Protein AF-A0A423XPK8-F1 (afdb_monomer)

Mean predicted aligned error: 2.68 Å

Sequence (62 aa):
MTILPVNGTILVQQGNREFNKLYEAAFPDTDDGRHSAYRWAWEIAMGWNDIQDDDWNKKHAA

Solvent-accessible surface area (backbone atoms only — not comparable to full-atom values): 3598 Å² total; per-residue (Å²): 118,49,80,45,83,54,96,64,28,30,42,37,38,31,52,22,76,90,74,72,43,76,48,78,52,76,31,50,65,44,75,68,26,48,53,48,49,54,50,50,42,50,28,41,53,70,70,68,38,75,92,42,50,67,56,50,48,66,73,68,57,129

Secondary structure (DSSP, 8-state):
-EEEEETTEEEEEEEETTTTEEEEEEEESSHHHHHHHHHHHHHHHHT-SGGGHHHHHHHH--

Radius of gyration: 12.65 Å; Cα contacts (8 Å, |Δi|>4): 89; chains: 1; bounding box: 32×17×38 Å

Organism: NCBI:txid413503

pLDDT: mean 95.69, std 5.61, range [58.09, 98.56]

Foldseek 3Di:
DDWDDDPQKIKAWADAPLLRDIDIDIFGPDPVRVVVRVVVNVCRNVCNDPVCVVSVCVSPVD

Nearest PDB structures (fol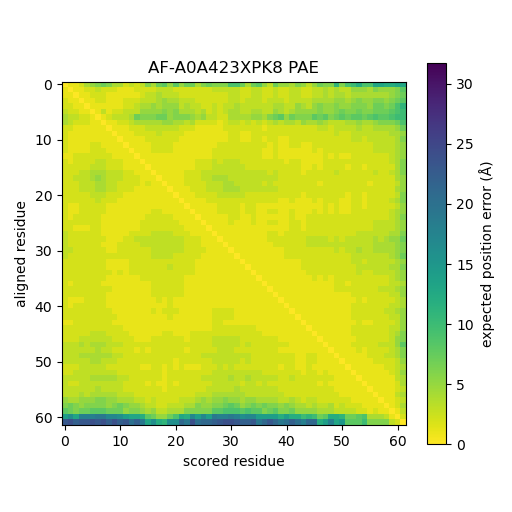dseek):
  2y8f-assembly4_D  TM=3.872E-01  e=1.416E+00  Homo sapiens
  6wth-assembly1_C  TM=4.550E-01  e=4.919E+00  Homo sapiens
  4kop-assembly1_B  TM=3.677E-01  e=2.727E+00  Arabidopsis thaliana
  1l3a-assembly1_A  TM=3.605E-01  e=3.785E+00  Solanum tuberosum

InterPro domains:
  IPR020298 Kil protein, bacteriophage P22-type [PF17519] (1-62)

Structure (mmCIF, N/CA/C/O backbone):
data_AF-A0A423XPK8-F1
#
_entry.id   AF-A0A423XPK8-F1
#
loop_
_atom_site.group_PDB
_atom_site.id
_atom_site.type_symbol
_atom_site.label_atom_id
_atom_site.label_alt_id
_atom_site.label_comp_id
_atom_site.label_asym_id
_atom_site.label_entity_id
_atom_site.label_seq_id
_atom_site.pdbx_PDB_ins_code
_atom_site.Cartn_x
_atom_site.Cartn_y
_atom_site.Cartn_z
_atom_site.occupancy
_atom_site.B_iso_or_equiv
_atom_site.auth_seq_id
_atom_site.auth_comp_id
_atom_site.auth_asym_id
_atom_site.auth_atom_id
_atom_site.pdbx_PDB_model_num
ATOM 1 N N . MET A 1 1 ? -2.187 -10.350 -3.360 1.00 92.19 1 MET A N 1
ATOM 2 C CA . MET A 1 1 ? -2.795 -9.351 -2.470 1.00 92.19 1 MET A CA 1
ATOM 3 C C . MET A 1 1 ? -3.067 -10.018 -1.141 1.00 92.19 1 MET A C 1
ATOM 5 O O . MET A 1 1 ? -3.673 -11.084 -1.147 1.00 92.19 1 MET A O 1
ATOM 9 N N . THR A 1 2 ? -2.629 -9.402 -0.050 1.00 96.00 2 THR A N 1
ATOM 10 C CA . THR A 1 2 ? -2.895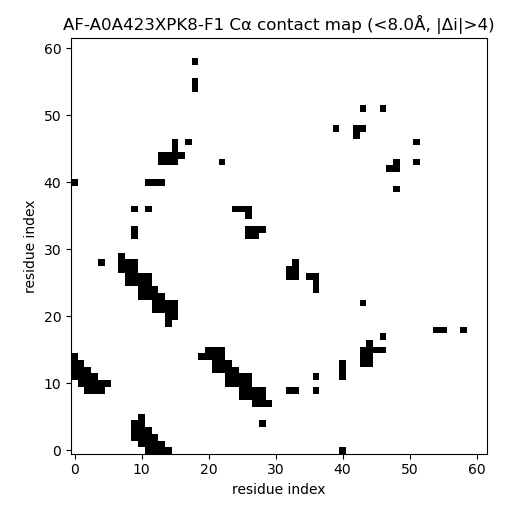 -9.845 1.324 1.00 96.00 2 THR A CA 1
ATOM 11 C C . THR A 1 2 ? -3.418 -8.647 2.110 1.00 96.00 2 THR A C 1
ATOM 13 O O . THR A 1 2 ? -2.795 -7.592 2.068 1.00 96.00 2 THR A O 1
ATOM 16 N N . ILE A 1 3 ? -4.550 -8.796 2.804 1.00 94.06 3 ILE A N 1
ATOM 17 C CA . ILE A 1 3 ? -5.102 -7.798 3.731 1.00 94.06 3 ILE A CA 1
ATOM 18 C C . ILE A 1 3 ? -5.391 -8.505 5.052 1.00 94.06 3 ILE A C 1
ATOM 20 O O . ILE A 1 3 ? -6.172 -9.455 5.078 1.00 94.06 3 ILE A O 1
ATOM 24 N N . LEU A 1 4 ? -4.755 -8.055 6.132 1.00 95.44 4 LEU A N 1
ATOM 25 C CA . LEU A 1 4 ? -4.821 -8.691 7.447 1.00 95.44 4 LEU A CA 1
ATOM 26 C C . LEU A 1 4 ? -5.139 -7.655 8.534 1.00 95.44 4 LEU A C 1
ATOM 28 O O . LEU A 1 4 ? -4.311 -6.778 8.783 1.00 95.44 4 LEU A O 1
ATOM 32 N N . PRO A 1 5 ? -6.297 -7.745 9.210 1.00 92.81 5 PRO A N 1
ATOM 33 C CA . PRO A 1 5 ? -6.557 -6.954 10.405 1.00 92.81 5 PRO A CA 1
ATOM 34 C C . PRO A 1 5 ? -5.751 -7.502 11.596 1.00 92.81 5 PRO A C 1
ATOM 36 O O . PRO A 1 5 ? -5.766 -8.699 11.882 1.00 92.81 5 PRO A O 1
ATOM 39 N N . VAL A 1 6 ? -5.047 -6.619 12.302 1.00 94.19 6 VAL A N 1
ATOM 40 C CA . VAL A 1 6 ? -4.201 -6.891 13.468 1.00 94.19 6 VAL A CA 1
ATOM 41 C C . VAL A 1 6 ? -4.380 -5.752 14.474 1.00 94.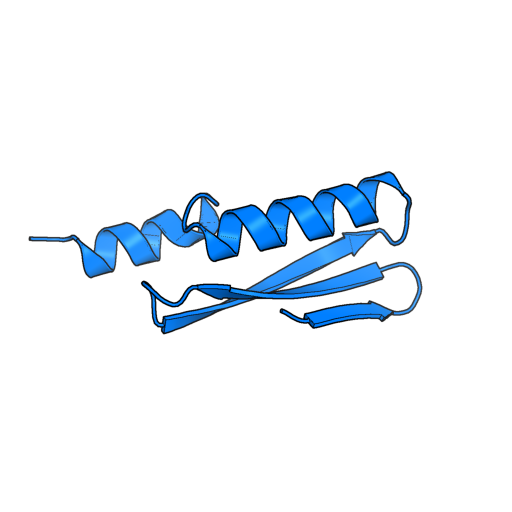19 6 VAL A C 1
ATOM 43 O O . VAL A 1 6 ? -3.910 -4.641 14.249 1.00 94.19 6 VAL A O 1
ATOM 46 N N . ASN A 1 7 ? -5.056 -6.022 15.597 1.00 93.50 7 ASN A N 1
ATOM 47 C CA . ASN A 1 7 ? -5.198 -5.103 16.740 1.00 93.50 7 ASN A CA 1
ATOM 48 C C . ASN A 1 7 ? -5.549 -3.645 16.362 1.00 93.50 7 ASN A C 1
ATOM 50 O O . ASN A 1 7 ? -4.892 -2.707 16.808 1.00 93.50 7 ASN A O 1
ATOM 54 N N . GLY A 1 8 ? -6.577 -3.443 15.531 1.00 95.56 8 GLY A N 1
ATOM 55 C CA . GLY A 1 8 ? -7.021 -2.102 15.119 1.00 95.56 8 GLY A CA 1
ATOM 56 C C . GLY A 1 8 ? -6.247 -1.496 13.943 1.00 95.56 8 GLY A C 1
ATOM 57 O O . GLY A 1 8 ? -6.455 -0.331 13.611 1.00 95.56 8 GLY A O 1
ATOM 58 N N . THR A 1 9 ? -5.367 -2.268 13.305 1.00 97.62 9 THR A N 1
ATOM 59 C CA . THR A 1 9 ? -4.623 -1.897 12.092 1.00 97.62 9 THR A CA 1
ATOM 60 C C . THR A 1 9 ? -4.882 -2.923 10.994 1.00 97.62 9 THR A C 1
ATOM 62 O O . THR A 1 9 ? -4.980 -4.109 11.267 1.00 97.62 9 THR A O 1
ATOM 65 N N . ILE A 1 10 ? -4.955 -2.498 9.744 1.00 98.00 10 ILE A N 1
ATOM 66 C CA . ILE A 1 10 ? -5.029 -3.336 8.554 1.00 98.00 10 ILE A CA 1
ATOM 67 C C . ILE A 1 10 ? -3.662 -3.307 7.885 1.00 98.00 10 ILE A C 1
ATOM 69 O O . ILE A 1 10 ? -3.239 -2.267 7.384 1.00 98.00 10 ILE A O 1
ATOM 73 N N . LEU A 1 11 ? -2.985 -4.449 7.860 1.00 98.12 11 LEU A N 1
ATOM 74 C CA . LEU A 1 11 ? -1.743 -4.640 7.120 1.00 98.12 11 LEU A CA 1
ATOM 75 C C . LEU A 1 11 ? -2.074 -5.085 5.698 1.00 98.12 11 LEU A C 1
ATOM 77 O O . LEU A 1 11 ? -2.825 -6.043 5.502 1.00 98.12 11 LEU A O 1
ATOM 81 N N . VAL A 1 12 ? -1.511 -4.399 4.709 1.00 98.12 12 VAL A N 1
ATOM 82 C CA . VAL A 1 12 ? -1.743 -4.664 3.289 1.00 98.12 12 VAL A CA 1
ATOM 83 C C . VAL A 1 12 ? -0.420 -4.992 2.622 1.00 98.12 12 VAL A C 1
ATOM 85 O O . VAL A 1 12 ? 0.541 -4.240 2.748 1.00 98.12 12 VAL A O 1
ATOM 88 N N . GLN A 1 13 ? -0.391 -6.088 1.869 1.00 98.44 13 GLN A N 1
ATOM 89 C CA . GLN A 1 13 ? 0.696 -6.411 0.952 1.00 98.44 13 GLN A CA 1
ATOM 90 C C . GLN A 1 13 ? 0.144 -6.532 -0.465 1.00 98.44 13 GLN A C 1
ATOM 92 O O . GLN A 1 13 ? -0.781 -7.314 -0.733 1.00 98.44 13 GLN A O 1
ATOM 97 N N . GLN A 1 14 ? 0.741 -5.795 -1.394 1.00 98.44 14 GLN A N 1
ATOM 98 C CA . GLN A 1 14 ? 0.363 -5.834 -2.796 1.00 98.44 14 GLN A CA 1
ATOM 99 C C . GLN A 1 14 ? 1.592 -5.895 -3.695 1.00 98.44 14 GLN A C 1
ATOM 101 O O . GLN A 1 14 ? 2.534 -5.125 -3.553 1.00 98.44 14 GLN A O 1
ATOM 106 N N . GLY A 1 15 ? 1.570 -6.826 -4.649 1.00 97.75 15 GLY A N 1
ATOM 107 C CA . GLY A 1 15 ? 2.606 -6.938 -5.667 1.00 97.75 15 GLY A CA 1
ATOM 108 C C . GLY A 1 15 ? 2.273 -6.109 -6.900 1.00 97.75 15 GLY A C 1
ATOM 109 O O . GLY A 1 15 ? 1.111 -6.047 -7.309 1.00 97.75 15 GLY A O 1
ATOM 110 N N . ASN A 1 16 ? 3.299 -5.549 -7.530 1.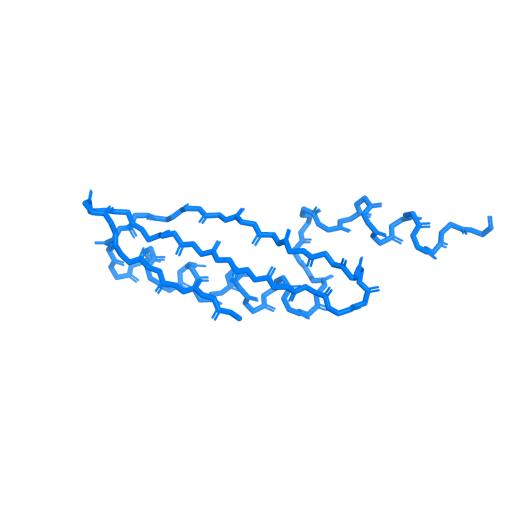00 97.94 16 ASN A N 1
ATOM 111 C CA . ASN A 1 16 ? 3.220 -5.047 -8.895 1.00 97.94 16 ASN A CA 1
ATOM 112 C C . ASN A 1 16 ? 4.073 -5.943 -9.805 1.00 97.94 16 ASN A C 1
ATOM 114 O O . ASN A 1 16 ? 5.265 -6.151 -9.562 1.00 97.94 16 ASN A O 1
ATOM 118 N N . ARG A 1 17 ? 3.449 -6.498 -10.850 1.00 95.25 17 ARG A N 1
ATOM 119 C CA . ARG A 1 17 ? 4.111 -7.430 -11.773 1.00 95.25 17 ARG A CA 1
ATOM 120 C C . ARG A 1 17 ? 5.130 -6.735 -12.670 1.00 95.25 17 ARG A C 1
ATOM 122 O O . ARG A 1 17 ? 6.143 -7.343 -13.000 1.00 95.25 17 ARG A O 1
ATOM 129 N N . GLU A 1 18 ? 4.867 -5.496 -13.069 1.00 94.81 18 GLU A N 1
ATOM 130 C CA . GLU A 1 18 ? 5.760 -4.734 -13.936 1.00 94.81 18 GLU A CA 1
ATOM 131 C C . GLU A 1 18 ? 7.101 -4.482 -13.247 1.00 94.81 18 GLU A C 1
ATOM 133 O O . GLU A 1 18 ? 8.152 -4.700 -13.851 1.00 94.81 18 GLU A O 1
ATOM 138 N N . PHE A 1 19 ? 7.077 -4.117 -11.968 1.00 95.06 19 PHE A N 1
ATOM 139 C CA . PHE A 1 19 ? 8.292 -3.858 -11.192 1.00 95.06 19 PHE A CA 1
ATOM 140 C C . PHE A 1 19 ? 8.860 -5.108 -10.506 1.00 95.06 19 PHE A C 1
ATOM 142 O O . PHE A 1 19 ? 9.926 -5.039 -9.903 1.00 95.06 19 PHE A O 1
ATOM 149 N N . ASN A 1 20 ? 8.168 -6.253 -10.602 1.00 95.94 20 ASN A N 1
ATOM 150 C CA . ASN A 1 20 ? 8.508 -7.501 -9.910 1.00 95.94 20 ASN A CA 1
ATOM 151 C C . ASN A 1 20 ? 8.803 -7.282 -8.410 1.00 95.94 20 ASN A C 1
ATOM 153 O O . ASN A 1 20 ? 9.792 -7.780 -7.870 1.00 95.94 20 ASN A O 1
ATOM 157 N N . LYS A 1 21 ? 7.952 -6.489 -7.748 1.00 97.56 21 LYS A N 1
ATOM 158 C CA . LYS A 1 21 ? 8.157 -6.014 -6.373 1.00 97.56 21 LYS A CA 1
ATOM 159 C C . LYS A 1 21 ? 6.877 -6.132 -5.550 1.00 97.56 21 LYS A C 1
ATOM 161 O O . LYS A 1 21 ? 5.778 -5.930 -6.068 1.00 97.56 21 LYS A O 1
ATOM 166 N N . LEU A 1 22 ? 7.036 -6.469 -4.270 1.00 98.19 22 LEU A N 1
ATOM 167 C CA . LEU A 1 22 ? 5.977 -6.470 -3.262 1.00 98.19 22 LEU A CA 1
ATOM 168 C C . LEU A 1 22 ? 6.083 -5.188 -2.427 1.00 98.19 22 LEU A C 1
ATOM 170 O O . LEU A 1 22 ? 7.167 -4.859 -1.951 1.00 98.19 22 LEU A O 1
ATOM 174 N N . TYR A 1 23 ? 4.965 -4.488 -2.260 1.00 98.31 23 TYR A N 1
ATOM 175 C CA . TYR A 1 23 ? 4.842 -3.279 -1.450 1.00 98.31 23 TYR A CA 1
ATOM 176 C C . TYR A 1 23 ? 3.973 -3.563 -0.233 1.00 98.31 23 TYR A C 1
ATOM 178 O O . TYR A 1 23 ? 3.069 -4.405 -0.289 1.00 98.31 23 TYR A O 1
ATOM 186 N N . GLU A 1 24 ? 4.222 -2.823 0.842 1.00 98.25 24 GLU A N 1
ATOM 187 C CA . GLU A 1 24 ? 3.545 -2.993 2.124 1.00 98.25 24 GLU A CA 1
ATOM 188 C C . GLU A 1 24 ? 3.066 -1.644 2.663 1.00 98.25 24 GLU A C 1
ATOM 190 O O . GLU A 1 24 ? 3.758 -0.634 2.527 1.00 98.25 24 GLU A O 1
ATOM 195 N N . ALA A 1 25 ? 1.886 -1.636 3.280 1.00 98.06 25 ALA A N 1
ATOM 196 C CA . ALA A 1 25 ? 1.326 -0.471 3.955 1.00 98.06 25 ALA A CA 1
ATOM 197 C C . ALA A 1 25 ? 0.436 -0.888 5.132 1.00 98.06 25 ALA A C 1
ATOM 199 O O . ALA A 1 25 ? 0.004 -2.039 5.238 1.00 98.06 25 ALA A O 1
ATOM 200 N N . ALA A 1 26 ? 0.155 0.068 6.016 1.00 98.00 26 ALA A N 1
ATOM 201 C CA . ALA A 1 26 ? -0.708 -0.112 7.173 1.00 98.00 26 ALA A CA 1
ATOM 202 C C . ALA A 1 26 ? -1.770 0.992 7.225 1.00 98.00 26 ALA A C 1
ATOM 204 O O . ALA A 1 26 ? -1.467 2.163 7.000 1.00 98.00 26 ALA A O 1
ATOM 205 N N . PHE A 1 27 ? -3.004 0.617 7.551 1.00 98.00 27 PHE A N 1
ATOM 206 C CA . PHE A 1 27 ? -4.153 1.522 7.650 1.00 98.00 27 PHE A CA 1
ATOM 207 C C . PHE A 1 27 ? -4.894 1.291 8.973 1.00 98.00 27 PHE A C 1
ATOM 209 O O . PHE A 1 27 ? -4.821 0.191 9.510 1.00 98.00 27 PHE A O 1
ATOM 216 N N . PRO A 1 28 ? -5.631 2.265 9.526 1.00 97.94 28 PRO A N 1
ATOM 217 C CA . PRO A 1 28 ? -6.511 2.014 10.670 1.00 97.94 28 PRO A CA 1
ATOM 218 C C . PRO A 1 28 ? -7.614 0.998 10.327 1.00 97.94 28 PRO A C 1
ATOM 220 O O . PRO A 1 28 ? -8.144 1.021 9.218 1.00 97.94 28 PRO A O 1
ATOM 223 N N . ASP A 1 29 ? -8.018 0.141 11.268 1.00 97.44 29 ASP A N 1
ATOM 224 C CA . ASP A 1 29 ? -9.182 -0.747 11.093 1.00 97.44 29 ASP A CA 1
ATOM 225 C C . ASP A 1 29 ? -10.499 -0.001 11.369 1.00 97.44 29 ASP A C 1
ATOM 227 O O . ASP A 1 29 ? -11.215 -0.238 12.342 1.00 97.44 29 ASP A O 1
ATOM 231 N N . THR A 1 30 ? -10.783 0.965 10.499 1.00 97.44 30 THR A N 1
ATOM 232 C CA . THR A 1 30 ? -12.040 1.718 10.416 1.00 97.44 30 THR A CA 1
ATOM 233 C C . THR A 1 30 ? -12.645 1.538 9.022 1.00 97.44 30 THR A C 1
ATOM 235 O O . THR A 1 30 ? -11.982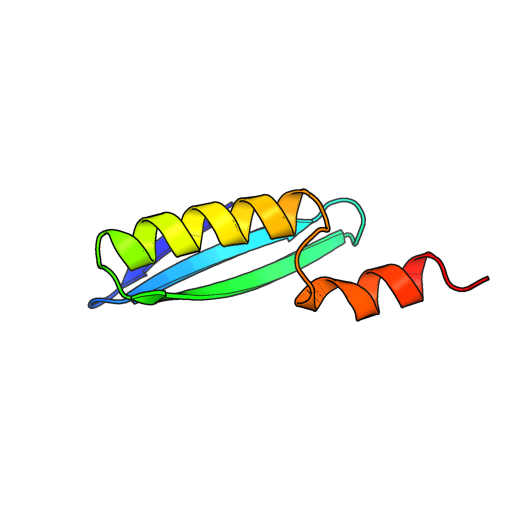 1.024 8.121 1.00 97.44 30 THR A O 1
ATOM 238 N N . ASP A 1 31 ? -13.891 1.964 8.797 1.00 96.44 31 ASP A N 1
ATOM 239 C CA . ASP A 1 31 ? -14.487 1.910 7.450 1.00 96.44 31 ASP A CA 1
ATOM 240 C C . ASP A 1 31 ? -13.681 2.711 6.417 1.00 96.44 31 ASP A C 1
ATOM 242 O O . ASP A 1 31 ? -13.407 2.211 5.324 1.00 96.44 31 ASP A O 1
ATOM 246 N N . ASP A 1 32 ? -13.230 3.915 6.770 1.00 98.00 32 ASP A N 1
ATOM 247 C CA . ASP A 1 32 ? -12.396 4.743 5.891 1.00 98.00 32 ASP A CA 1
ATOM 248 C C . ASP A 1 32 ? -11.014 4.119 5.665 1.00 98.00 32 ASP A C 1
ATOM 250 O O . ASP A 1 32 ? -10.480 4.143 4.551 1.00 98.00 32 ASP A O 1
ATOM 254 N N . GLY A 1 33 ? -10.439 3.514 6.707 1.00 97.38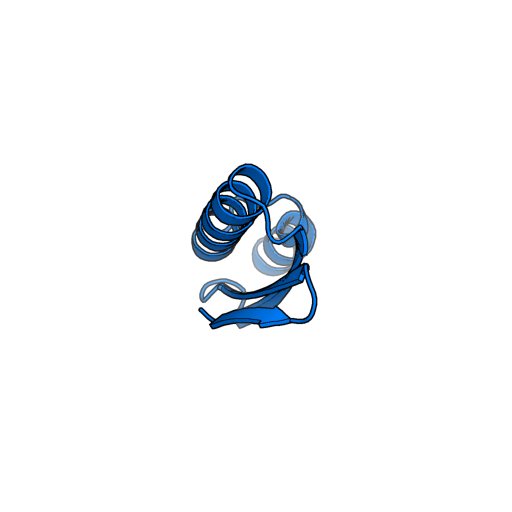 33 GLY A N 1
ATOM 255 C CA . GLY A 1 33 ? -9.159 2.819 6.621 1.00 97.38 33 GLY A CA 1
ATOM 256 C C . GLY A 1 33 ? -9.228 1.571 5.740 1.00 97.38 33 GLY A C 1
ATOM 257 O O . GLY A 1 33 ? -8.336 1.359 4.921 1.00 97.38 33 GLY A O 1
ATOM 258 N N . ARG A 1 34 ? -10.330 0.810 5.797 1.00 96.38 34 ARG A N 1
ATOM 259 C CA . ARG A 1 34 ? -10.607 -0.298 4.867 1.00 96.38 34 ARG A CA 1
ATOM 260 C C . ARG A 1 34 ? -10.692 0.188 3.424 1.00 96.38 34 ARG A C 1
ATOM 262 O O . ARG A 1 34 ? -10.021 -0.376 2.562 1.00 96.38 34 ARG A O 1
ATOM 269 N N . HIS A 1 35 ? -11.466 1.238 3.147 1.00 97.38 35 HIS A N 1
ATOM 270 C CA . HIS A 1 35 ? -11.552 1.799 1.792 1.00 97.38 35 HIS A CA 1
ATOM 271 C C . HIS A 1 35 ? -10.187 2.277 1.282 1.00 97.38 35 HIS A C 1
ATOM 273 O O . HIS A 1 35 ? -9.825 2.000 0.138 1.00 97.38 35 HIS A O 1
ATOM 279 N N . SER A 1 36 ? -9.408 2.931 2.144 1.00 98.00 36 SER A N 1
ATOM 280 C CA . SER A 1 36 ? -8.056 3.397 1.823 1.00 98.00 36 SER A CA 1
ATOM 281 C C . SER A 1 36 ? -7.103 2.234 1.536 1.00 98.00 36 SER A C 1
ATOM 283 O O . SER A 1 36 ? -6.380 2.278 0.545 1.00 98.00 36 SER A O 1
ATOM 285 N N . ALA A 1 37 ? -7.165 1.159 2.327 1.00 97.88 37 ALA A N 1
ATOM 286 C CA . ALA A 1 37 ? -6.384 -0.060 2.124 1.00 97.88 37 ALA A CA 1
ATOM 287 C C . ALA A 1 37 ? -6.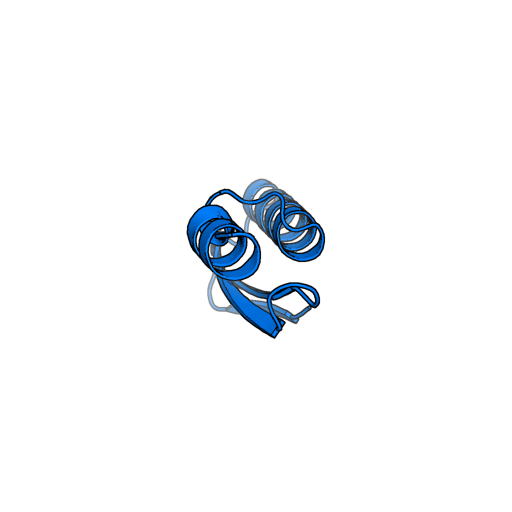654 -0.708 0.756 1.00 97.88 37 ALA A C 1
ATOM 289 O O . ALA A 1 37 ? -5.716 -1.050 0.030 1.00 97.88 37 ALA A O 1
ATOM 290 N N . TYR A 1 38 ? -7.929 -0.844 0.375 1.00 97.56 38 TYR A N 1
ATOM 291 C CA . TYR A 1 38 ? -8.307 -1.388 -0.933 1.00 97.56 38 TYR A CA 1
ATOM 292 C C . TYR A 1 38 ? -7.889 -0.475 -2.085 1.00 97.56 38 TYR A C 1
ATOM 294 O O . TYR A 1 38 ? -7.360 -0.963 -3.086 1.00 97.56 38 TYR A O 1
ATOM 302 N N . ARG A 1 39 ? -8.096 0.840 -1.945 1.00 98.06 39 ARG A N 1
ATOM 303 C CA . ARG A 1 39 ? -7.688 1.818 -2.956 1.00 98.06 39 ARG A CA 1
ATOM 304 C C . ARG A 1 39 ? -6.179 1.794 -3.173 1.00 98.06 39 ARG A C 1
ATOM 306 O O . ARG A 1 39 ? -5.742 1.692 -4.313 1.00 98.06 39 ARG A O 1
ATOM 313 N N . TRP A 1 40 ? -5.403 1.825 -2.094 1.00 98.44 40 TRP A N 1
ATOM 314 C CA . TRP A 1 40 ? -3.948 1.767 -2.160 1.00 98.44 40 TRP A CA 1
ATOM 315 C C . TRP A 1 40 ? -3.468 0.479 -2.836 1.00 98.44 40 TRP A C 1
ATOM 317 O O . TRP A 1 40 ? -2.662 0.533 -3.758 1.00 98.44 40 TRP A O 1
ATOM 327 N N . ALA A 1 41 ? -4.019 -0.685 -2.466 1.00 98.25 41 ALA A N 1
ATOM 328 C CA . ALA A 1 41 ? -3.672 -1.944 -3.127 1.00 98.25 41 ALA A CA 1
ATOM 329 C C . ALA A 1 41 ? -4.002 -1.923 -4.632 1.00 98.25 41 ALA A C 1
ATOM 331 O O . ALA A 1 41 ? -3.239 -2.435 -5.449 1.00 98.25 41 ALA A O 1
ATOM 332 N N . TRP A 1 42 ? -5.119 -1.317 -5.030 1.00 97.94 42 TRP A N 1
ATOM 333 C CA . TRP A 1 42 ? -5.446 -1.164 -6.445 1.00 97.94 42 TRP A CA 1
ATOM 334 C C . TRP A 1 42 ? -4.451 -0.247 -7.174 1.00 97.94 42 TRP A C 1
ATOM 336 O O . TRP A 1 42 ? -3.945 -0.633 -8.228 1.00 97.94 42 TRP A O 1
ATOM 346 N N . GLU A 1 43 ? -4.096 0.903 -6.596 1.00 98.19 43 GLU A N 1
ATOM 347 C CA . GLU A 1 43 ? -3.095 1.817 -7.165 1.00 98.19 43 GLU A CA 1
ATOM 348 C C . GLU A 1 43 ? -1.729 1.123 -7.325 1.00 98.19 43 GLU A C 1
ATOM 350 O O . GLU A 1 43 ? -1.123 1.212 -8.394 1.00 98.19 43 GLU A O 1
ATOM 355 N N . ILE A 1 44 ? -1.293 0.335 -6.331 1.00 98.56 44 ILE A N 1
ATOM 356 C CA . ILE A 1 44 ? -0.049 -0.450 -6.413 1.00 98.56 44 ILE A CA 1
ATOM 357 C C . ILE A 1 44 ? -0.095 -1.479 -7.541 1.00 98.56 44 ILE A C 1
ATOM 359 O O . ILE A 1 44 ? 0.879 -1.641 -8.283 1.00 98.56 44 ILE A O 1
ATOM 363 N N . ALA A 1 45 ? -1.210 -2.200 -7.678 1.00 97.69 45 ALA A N 1
ATOM 364 C CA . ALA A 1 45 ? -1.371 -3.204 -8.727 1.00 97.69 45 ALA A CA 1
ATOM 365 C C . ALA A 1 45 ? -1.293 -2.586 -10.133 1.00 97.69 45 ALA A C 1
ATOM 367 O O . ALA A 1 45 ? -0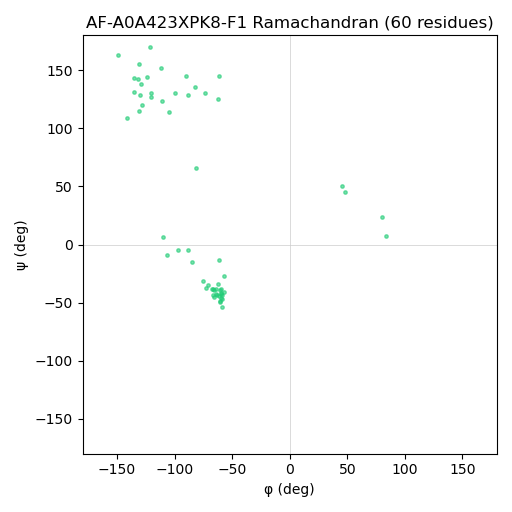.769 -3.227 -11.044 1.00 97.69 45 ALA A O 1
ATOM 368 N N . MET A 1 46 ? -1.779 -1.350 -10.284 1.00 97.06 46 MET A N 1
ATOM 369 C CA . MET A 1 46 ? -1.787 -0.603 -11.543 1.00 97.06 46 MET A CA 1
ATOM 370 C C . MET A 1 46 ? -0.477 0.141 -11.833 1.00 97.06 46 MET A C 1
ATOM 372 O O . MET A 1 46 ? -0.268 0.551 -12.971 1.00 97.06 46 MET A O 1
ATOM 376 N N . GLY A 1 47 ? 0.407 0.304 -10.842 1.00 96.75 47 G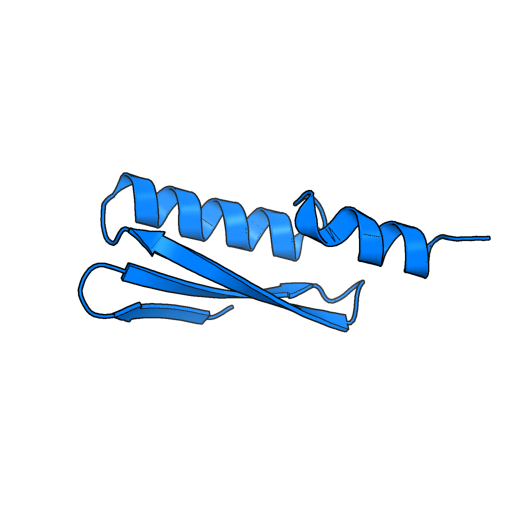LY A N 1
ATOM 377 C CA . GLY A 1 47 ? 1.621 1.109 -11.008 1.00 96.75 47 GLY A CA 1
ATOM 378 C C . GLY A 1 47 ? 1.363 2.612 -10.874 1.00 96.75 47 GLY A C 1
ATOM 379 O O . GLY A 1 47 ? 2.077 3.398 -11.483 1.00 96.75 47 GLY A O 1
ATOM 380 N N . TRP A 1 48 ? 0.289 3.011 -10.186 1.00 96.94 48 TRP A N 1
ATOM 381 C CA . TRP A 1 48 ? -0.205 4.397 -10.144 1.00 96.94 48 TRP A CA 1
ATOM 382 C C . TRP A 1 48 ? 0.069 5.107 -8.823 1.00 96.94 48 TRP A C 1
ATOM 384 O O . TRP A 1 48 ? -0.191 6.303 -8.713 1.00 96.94 48 TRP A O 1
ATOM 394 N N . ASN A 1 49 ? 0.530 4.376 -7.810 1.00 98.00 49 ASN A N 1
ATOM 395 C CA . ASN A 1 49 ? 0.862 4.972 -6.527 1.00 98.00 49 ASN A CA 1
ATOM 396 C C . ASN A 1 49 ? 2.269 5.586 -6.605 1.00 98.00 49 ASN A C 1
ATOM 398 O O . ASN A 1 49 ? 3.196 4.950 -7.105 1.00 98.00 49 ASN A O 1
ATOM 402 N N . ASP A 1 50 ? 2.425 6.797 -6.080 1.00 97.12 50 ASP A N 1
ATOM 403 C CA . ASP A 1 50 ? 3.655 7.601 -6.116 1.00 97.12 50 ASP A CA 1
ATOM 404 C C . ASP A 1 50 ? 4.872 6.902 -5.492 1.00 97.12 50 ASP A C 1
ATOM 406 O O . ASP A 1 50 ? 6.008 7.103 -5.921 1.00 97.12 50 ASP A O 1
ATOM 410 N N . ILE A 1 51 ? 4.662 5.986 -4.543 1.00 97.00 51 ILE A N 1
ATOM 411 C CA . ILE A 1 51 ? 5.754 5.179 -3.973 1.00 97.00 51 ILE A CA 1
ATOM 412 C C . ILE A 1 51 ? 6.467 4.298 -5.015 1.00 97.00 51 ILE A C 1
ATOM 414 O O . ILE A 1 51 ? 7.513 3.712 -4.719 1.00 97.00 51 ILE A O 1
ATOM 418 N N . GLN A 1 52 ? 5.879 4.140 -6.203 1.00 97.50 52 GLN A N 1
ATOM 419 C CA . GLN A 1 52 ? 6.410 3.344 -7.305 1.00 97.50 52 GLN A CA 1
ATOM 420 C C . GLN A 1 52 ? 7.173 4.188 -8.334 1.00 97.50 52 GLN A C 1
ATOM 422 O O . GLN A 1 52 ? 7.785 3.604 -9.228 1.00 97.50 52 GLN A O 1
ATOM 427 N N . ASP A 1 53 ? 7.202 5.519 -8.197 1.00 96.12 53 ASP A N 1
ATOM 428 C CA . ASP A 1 53 ? 7.854 6.428 -9.149 1.00 96.12 53 ASP A CA 1
ATOM 429 C C . ASP A 1 53 ? 9.340 6.096 -9.334 1.00 96.12 53 ASP A C 1
ATOM 431 O O . ASP A 1 53 ? 9.851 6.065 -10.453 1.00 96.12 53 ASP A O 1
ATOM 435 N N . ASP A 1 54 ? 10.045 5.761 -8.252 1.00 96.06 54 ASP A N 1
ATOM 436 C CA . ASP A 1 54 ? 11.449 5.345 -8.319 1.00 96.06 54 ASP A CA 1
ATOM 437 C C . ASP A 1 54 ? 11.639 4.034 -9.089 1.00 96.06 54 ASP A C 1
ATOM 439 O O . ASP A 1 54 ? 12.626 3.864 -9.808 1.00 96.06 54 ASP A O 1
ATOM 443 N N . ASP A 1 55 ? 10.724 3.078 -8.924 1.00 96.06 55 ASP A N 1
ATOM 444 C CA . ASP A 1 55 ? 10.793 1.792 -9.618 1.00 96.06 55 ASP A CA 1
ATOM 445 C C . ASP A 1 55 ? 10.436 1.960 -11.104 1.00 96.06 55 ASP A C 1
ATOM 447 O O . ASP A 1 55 ? 11.090 1.363 -11.966 1.00 96.06 55 ASP A O 1
ATOM 451 N N . TRP A 1 56 ? 9.470 2.834 -11.407 1.00 94.88 56 TRP A N 1
ATOM 452 C CA . TRP A 1 56 ? 9.142 3.265 -12.763 1.00 94.88 56 TRP A CA 1
ATOM 453 C C . TRP A 1 56 ? 10.352 3.908 -13.444 1.00 94.88 56 TRP A C 1
ATOM 455 O O . TRP A 1 56 ? 10.790 3.447 -14.500 1.00 94.88 56 TRP A O 1
ATOM 465 N N . ASN A 1 57 ? 10.954 4.911 -12.802 1.00 94.50 57 ASN A N 1
ATOM 466 C CA . ASN A 1 57 ? 12.111 5.626 -13.329 1.00 94.50 57 ASN A CA 1
ATOM 467 C C . ASN A 1 57 ? 13.305 4.692 -13.554 1.00 94.50 57 ASN A C 1
ATOM 469 O O . ASN A 1 57 ? 13.975 4.806 -14.571 1.00 94.50 57 ASN A O 1
ATOM 473 N N . LYS A 1 58 ? 13.559 3.724 -12.664 1.00 93.38 58 LYS A N 1
ATOM 474 C CA . LYS A 1 58 ? 14.630 2.726 -12.860 1.00 93.38 58 LYS A CA 1
ATOM 475 C C . LYS A 1 58 ? 14.376 1.803 -14.047 1.00 93.38 58 LYS A C 1
ATOM 477 O O . LYS A 1 58 ? 15.322 1.432 -14.734 1.00 93.38 58 LYS A O 1
ATOM 482 N N . LYS A 1 59 ? 13.126 1.388 -14.259 1.00 91.00 59 LYS A N 1
ATOM 483 C CA . LYS A 1 59 ? 12.759 0.461 -15.337 1.00 91.00 59 LYS A CA 1
ATOM 484 C C . LYS A 1 59 ? 12.743 1.138 -16.710 1.00 91.00 59 LYS A C 1
ATOM 486 O O . LYS A 1 59 ? 13.031 0.474 -17.702 1.00 91.00 59 LYS A O 1
ATOM 491 N N . HIS A 1 60 ? 12.405 2.426 -16.749 1.00 87.00 60 HIS A N 1
ATOM 492 C CA . HIS A 1 60 ? 12.230 3.210 -17.977 1.00 87.00 60 HIS A CA 1
ATOM 493 C C . HIS A 1 60 ? 13.318 4.272 -18.198 1.00 87.00 60 HIS A C 1
ATOM 495 O O . HIS A 1 60 ? 13.221 5.055 -19.142 1.00 87.00 60 HIS A O 1
ATOM 501 N N . ALA A 1 61 ? 14.361 4.306 -17.364 1.00 80.81 61 ALA A N 1
ATOM 502 C CA . ALA A 1 61 ? 15.571 5.068 -17.652 1.00 80.81 61 ALA A CA 1
ATOM 503 C C . ALA A 1 61 ? 16.233 4.505 -18.920 1.00 80.81 61 ALA A C 1
ATOM 505 O O . ALA A 1 61 ? 16.475 3.300 -19.011 1.00 80.81 61 ALA A O 1
ATOM 506 N N . ALA A 1 62 ? 16.456 5.393 -19.893 1.00 58.09 62 ALA A N 1
ATOM 507 C CA . ALA A 1 62 ? 17.041 5.096 -21.201 1.00 58.09 62 ALA A CA 1
ATOM 508 C C . ALA A 1 62 ? 18.486 4.585 -21.120 1.00 58.09 62 ALA A C 1
ATOM 510 O O . ALA A 1 62 ? 19.240 5.068 -20.243 1.00 58.09 62 ALA A O 1
#